Protein AF-A0A1I8J964-F1 (afdb_monomer_lite)

Sequence (177 aa):
MKMPMCGKIFTMRKEVIKAANKSLHRFNASFWDNMGKPAGIRTARKLRNNRREQRWADKDYKKSHLGTRWKANPFGGASHAKGIVVEKIGVEAKQPNSAIRKCVRVQLIKNGKKITAFVPNDGCLNFIEENDEVLVSGFGRAGHAVGDIPGVRFKIVKVANVSLWALFRGKKERPRS

InterPro domains:
  IPR005680 Small ribosomal subunit protein uS12, eukaryota/archaea [TIGR00982] (41-176)
  IPR005680 Small ribosomal subunit protein uS12, eukaryota/archaea [cd03367] (60-174)
  IPR006032 Small ribosomal subunit protein uS12 [PF00164] (69-176)
  IPR006032 Small ribosomal subunit protein uS12 [PS00055] (94-101)
  IPR006032 Small ribosomal subunit protein uS12 [PTHR11652] (12-177)
  IPR012340 Nucleic acid-binding, OB-fold [G3DSA:2.40.50.140] (59-177)
  IPR012340 Nucleic acid-binding, OB-fold [SSF50249] (54-175)

Secondary structure (DSSP, 8-state):
--PPP--SSHHHHHHHHHHHHHHHHHHTHHHHTT-SS--STT-HHHHHHHHHHHHTTSHHHHHHHTTHHHHT-TTTT-SEEEEEEEEEEEEEPPTT---EEEEEEEEETTT--EEEEE--STTGGGG--TT-EEEEEE-SSTTS--TT-SS--EEEEEETTEEHHHHHTTSSPPPP-

Structure (mmCIF, N/CA/C/O backbone):
data_AF-A0A1I8J964-F1
#
_entry.id   AF-A0A1I8J964-F1
#
loop_
_atom_site.group_PDB
_atom_site.id
_atom_site.type_symbol
_atom_site.label_atom_id
_atom_site.label_alt_id
_atom_site.label_comp_id
_atom_site.label_asym_id
_atom_site.label_entity_id
_atom_site.label_seq_id
_atom_site.pdbx_PDB_ins_code
_atom_site.Cartn_x
_atom_site.Cartn_y
_atom_site.Cartn_z
_atom_site.occupancy
_atom_site.B_iso_or_equiv
_atom_site.auth_seq_id
_atom_site.auth_comp_id
_atom_site.auth_asym_id
_atom_site.auth_atom_id
_atom_site.pdbx_PDB_model_num
ATOM 1 N N . MET A 1 1 ? -20.534 45.180 -84.049 1.00 48.50 1 MET A N 1
ATOM 2 C CA . MET A 1 1 ? -19.412 44.216 -84.121 1.00 48.50 1 MET A CA 1
ATOM 3 C C . MET A 1 1 ? -18.463 44.441 -82.949 1.00 48.50 1 MET A C 1
ATOM 5 O O . MET A 1 1 ? -17.791 45.462 -82.919 1.00 48.50 1 MET A O 1
ATOM 9 N N . LYS A 1 2 ? -18.414 43.520 -81.982 1.00 34.91 2 LYS A N 1
ATOM 10 C CA . LYS A 1 2 ? -17.246 43.308 -81.112 1.00 34.91 2 LYS A CA 1
ATOM 11 C C . LYS A 1 2 ? -17.339 41.895 -80.536 1.00 34.91 2 LYS A C 1
ATOM 13 O O . LYS A 1 2 ? -18.321 41.546 -79.893 1.00 34.91 2 LYS A O 1
ATOM 18 N N . MET A 1 3 ? -16.364 41.078 -80.916 1.00 39.72 3 MET A N 1
ATOM 19 C CA . MET A 1 3 ? -16.265 39.643 -80.653 1.00 39.72 3 MET A CA 1
ATOM 20 C C . MET A 1 3 ? -15.920 39.350 -79.179 1.00 39.72 3 MET A C 1
ATOM 22 O O . MET A 1 3 ? -15.246 40.167 -78.549 1.00 39.72 3 MET A O 1
ATOM 26 N N . PRO A 1 4 ? -16.323 38.187 -78.633 1.00 46.50 4 PRO A N 1
ATOM 27 C CA . PRO A 1 4 ? -15.957 37.764 -77.285 1.00 46.50 4 PRO A CA 1
ATOM 28 C C . PRO A 1 4 ? -14.493 37.299 -77.215 1.00 46.50 4 PRO A C 1
ATOM 30 O O . PRO A 1 4 ? -14.049 36.425 -77.960 1.00 46.50 4 PRO A O 1
ATOM 33 N N . MET A 1 5 ? -13.752 37.897 -76.285 1.00 46.84 5 MET A N 1
ATOM 34 C CA . MET A 1 5 ? -12.349 37.614 -75.990 1.00 46.84 5 MET A CA 1
ATOM 35 C C . MET A 1 5 ? -12.175 36.327 -75.165 1.00 46.84 5 MET A C 1
ATOM 37 O O . MET A 1 5 ? -12.782 36.155 -74.114 1.00 46.84 5 MET A O 1
ATOM 41 N N . CYS A 1 6 ? -11.256 35.476 -75.629 1.00 49.44 6 CYS A N 1
ATOM 42 C CA . CYS A 1 6 ? -10.199 34.842 -74.829 1.00 49.44 6 CYS A CA 1
ATOM 43 C C . CYS A 1 6 ? -10.605 34.102 -73.527 1.00 49.44 6 CYS A C 1
ATOM 45 O O . CYS A 1 6 ? -10.200 34.485 -72.434 1.00 49.44 6 CYS A O 1
ATOM 47 N N . GLY A 1 7 ? -11.354 32.996 -73.632 1.00 47.94 7 GLY A N 1
ATOM 48 C CA . GLY A 1 7 ? -11.766 32.181 -72.469 1.00 47.94 7 GLY A CA 1
ATOM 49 C C . GLY A 1 7 ? -11.136 30.784 -72.326 1.00 47.94 7 GLY A C 1
ATOM 50 O O . GLY A 1 7 ? -11.444 30.093 -71.362 1.00 47.94 7 GLY A O 1
ATOM 51 N N . LYS A 1 8 ? -10.294 30.314 -73.262 1.00 48.72 8 LYS A N 1
ATOM 52 C CA . LYS A 1 8 ? -9.930 28.874 -73.342 1.00 48.72 8 LYS A CA 1
ATOM 53 C C . LYS A 1 8 ? -8.455 28.506 -73.129 1.00 48.72 8 LYS A C 1
ATOM 55 O O . LYS A 1 8 ? -8.139 27.323 -73.117 1.00 48.72 8 LYS A O 1
ATOM 60 N N . ILE A 1 9 ? -7.551 29.464 -72.913 1.00 45.53 9 ILE A N 1
ATOM 61 C CA . ILE A 1 9 ? -6.104 29.162 -72.797 1.00 45.53 9 ILE A CA 1
ATOM 62 C C . ILE A 1 9 ? -5.618 29.095 -71.334 1.00 45.53 9 ILE A C 1
ATOM 64 O O . ILE A 1 9 ? -4.604 28.462 -71.043 1.00 45.53 9 ILE A O 1
ATOM 68 N N . PHE A 1 10 ? -6.358 29.661 -70.374 1.00 41.09 10 PHE A N 1
ATOM 69 C CA . PHE A 1 10 ? -5.904 29.742 -68.975 1.00 41.09 10 PHE A CA 1
ATOM 70 C C . PHE A 1 10 ? -6.331 28.570 -68.072 1.00 41.09 10 PHE A C 1
ATOM 72 O O . PHE A 1 10 ? -5.799 28.417 -66.970 1.00 41.09 10 PHE A O 1
ATOM 79 N N . THR A 1 11 ? -7.261 27.724 -68.517 1.00 50.06 11 THR A N 1
ATOM 80 C CA . THR A 1 11 ? -7.782 26.592 -67.729 1.00 50.06 11 THR A CA 1
ATOM 81 C C . THR A 1 11 ? -6.958 25.312 -67.899 1.00 50.06 11 THR A C 1
ATOM 83 O O . THR A 1 11 ? -6.702 24.629 -66.911 1.00 50.06 11 THR A O 1
ATOM 86 N N . MET A 1 12 ? -6.407 25.051 -69.090 1.00 4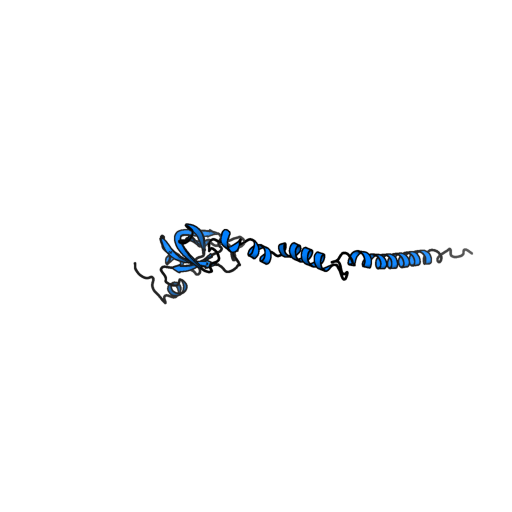7.22 12 MET A N 1
ATOM 87 C CA . MET A 1 12 ? -5.598 23.847 -69.367 1.00 47.22 12 MET A CA 1
ATOM 88 C C . MET A 1 12 ? -4.245 23.820 -68.627 1.00 47.22 12 MET A C 1
ATOM 90 O O . MET A 1 12 ? -3.769 22.758 -68.237 1.00 47.22 12 MET A O 1
ATOM 94 N N . ARG A 1 13 ? -3.615 24.978 -68.361 1.00 46.91 13 ARG A N 1
ATOM 95 C CA . ARG A 1 13 ? -2.329 25.026 -67.628 1.00 46.91 13 ARG A CA 1
ATOM 96 C C . ARG A 1 13 ? -2.471 24.771 -66.127 1.00 46.91 13 ARG A C 1
ATOM 98 O O . ARG A 1 13 ? -1.560 24.214 -65.521 1.00 46.91 13 ARG A O 1
ATOM 105 N N . LYS A 1 14 ? -3.599 25.145 -65.513 1.00 46.66 14 LYS A N 1
ATOM 106 C CA . LYS A 1 14 ? -3.816 24.932 -64.073 1.00 46.66 14 LYS A CA 1
ATOM 107 C C . LYS A 1 14 ? -4.121 23.471 -63.745 1.00 46.66 14 LYS A C 1
ATOM 109 O O . LYS A 1 14 ? -3.681 23.009 -62.697 1.00 46.66 14 LYS A O 1
ATOM 114 N N . GLU A 1 15 ? -4.800 22.735 -64.624 1.00 50.12 15 GLU A N 1
ATOM 115 C CA . GLU A 1 15 ? -5.103 21.312 -64.407 1.00 50.12 15 GLU A CA 1
ATOM 116 C C . GLU A 1 15 ? -3.876 20.407 -64.557 1.00 50.12 15 GLU A C 1
ATOM 118 O O . GLU A 1 15 ? -3.666 19.538 -63.711 1.00 50.12 15 GLU A O 1
ATOM 123 N N . VAL A 1 16 ? -3.002 20.667 -65.536 1.00 54.12 16 VAL A N 1
ATOM 124 C CA . VAL A 1 16 ? -1.745 19.914 -65.716 1.00 54.12 16 VAL A CA 1
ATOM 125 C C . VAL A 1 16 ? -0.794 20.123 -64.530 1.00 54.12 16 VAL A C 1
ATOM 127 O O . VAL A 1 16 ? -0.226 19.160 -64.017 1.00 54.12 16 VAL A O 1
ATOM 130 N N . ILE A 1 17 ? -0.692 21.353 -64.010 1.00 54.81 17 ILE A N 1
ATOM 131 C CA . ILE A 1 17 ? 0.103 21.654 -62.805 1.00 54.81 17 ILE A CA 1
ATOM 132 C C . ILE A 1 17 ? -0.517 20.998 -61.554 1.00 54.81 17 ILE A C 1
ATOM 134 O O . ILE A 1 17 ? 0.207 20.470 -60.709 1.00 54.81 17 ILE A O 1
ATOM 138 N N . LYS A 1 18 ? -1.855 20.954 -61.436 1.00 51.69 18 LYS A N 1
ATOM 139 C CA . LYS A 1 18 ? -2.546 20.263 -60.328 1.00 51.69 18 LYS A CA 1
ATOM 140 C C . LYS A 1 18 ? -2.365 18.740 -60.387 1.00 51.69 18 LYS A C 1
ATOM 142 O O . LYS A 1 18 ? -2.197 18.119 -59.339 1.00 51.69 18 LYS A O 1
ATOM 147 N N . ALA A 1 19 ? -2.369 18.141 -61.579 1.00 54.84 19 ALA A N 1
ATOM 148 C CA . ALA A 1 19 ? -2.149 16.708 -61.782 1.00 54.84 19 ALA A CA 1
ATOM 149 C C . ALA A 1 19 ? -0.687 16.300 -61.515 1.00 54.84 19 ALA A C 1
ATOM 151 O O . ALA A 1 19 ? -0.448 15.311 -60.818 1.00 54.84 19 ALA A O 1
ATOM 152 N N . ALA A 1 20 ? 0.283 17.105 -61.965 1.00 54.09 20 ALA A N 1
ATOM 153 C CA . ALA A 1 20 ? 1.706 16.894 -61.695 1.00 54.09 20 ALA A CA 1
ATOM 154 C C . ALA A 1 20 ? 2.019 16.965 -60.188 1.00 54.09 20 ALA A C 1
ATOM 156 O O . ALA A 1 20 ? 2.646 16.051 -59.645 1.00 54.09 20 ALA A O 1
ATOM 157 N N . ASN A 1 21 ? 1.476 17.969 -59.486 1.00 52.19 21 ASN A N 1
ATOM 158 C CA . ASN A 1 21 ? 1.647 18.129 -58.037 1.00 52.19 21 ASN A CA 1
ATOM 159 C C . ASN A 1 21 ? 0.947 17.027 -57.217 1.00 52.19 21 ASN A C 1
ATOM 161 O O . ASN A 1 21 ? 1.445 16.633 -56.163 1.00 52.19 21 ASN A O 1
ATOM 165 N N . LYS A 1 22 ? -0.166 16.462 -57.709 1.00 51.62 22 LYS A N 1
ATOM 166 C CA . LYS A 1 22 ? -0.849 15.321 -57.068 1.00 51.62 22 LYS A CA 1
ATOM 167 C C . LYS A 1 22 ? -0.079 14.001 -57.237 1.00 51.62 22 LYS A C 1
ATOM 169 O O . LYS A 1 22 ? -0.185 13.135 -56.370 1.00 51.62 22 LYS A O 1
ATOM 174 N N . SER A 1 23 ? 0.716 13.855 -58.303 1.00 48.56 23 SER A N 1
ATOM 175 C CA . SER A 1 23 ? 1.615 12.702 -58.495 1.00 48.56 23 SER A CA 1
ATOM 176 C C . SER A 1 23 ? 2.888 12.802 -57.639 1.00 48.56 23 SER A C 1
ATOM 178 O O . SER A 1 23 ? 3.271 11.824 -56.999 1.00 48.56 23 SER A O 1
ATOM 180 N N . LEU A 1 24 ? 3.465 14.004 -57.510 1.00 48.62 24 LEU A N 1
ATOM 181 C CA . LEU A 1 24 ? 4.636 14.281 -56.667 1.00 48.62 24 LEU A CA 1
ATOM 182 C C . LEU A 1 24 ? 4.345 14.092 -55.170 1.00 48.62 24 LEU A C 1
ATOM 184 O O . LEU A 1 24 ? 5.192 13.585 -54.435 1.00 48.62 24 LEU A O 1
ATOM 188 N N . HIS A 1 25 ? 3.123 14.397 -54.721 1.00 45.50 25 HIS A N 1
ATOM 189 C CA . HIS A 1 25 ? 2.695 14.101 -53.349 1.00 45.50 25 HIS A CA 1
ATOM 190 C C . HIS A 1 25 ? 2.472 12.605 -53.070 1.00 45.50 25 HIS A C 1
ATOM 192 O O . HIS A 1 25 ? 2.572 12.191 -51.917 1.00 45.50 25 HIS A O 1
ATOM 198 N N . ARG A 1 26 ? 2.203 11.782 -54.096 1.00 42.38 26 ARG A N 1
ATOM 199 C CA . ARG A 1 26 ? 2.106 10.315 -53.956 1.00 42.38 26 ARG A CA 1
ATOM 200 C C . ARG A 1 26 ? 3.471 9.626 -54.023 1.00 42.38 26 ARG A C 1
ATOM 202 O O . ARG A 1 26 ? 3.662 8.641 -53.322 1.00 42.38 26 ARG A O 1
ATOM 209 N N . PHE A 1 27 ? 4.422 10.166 -54.788 1.00 44.94 27 PHE A N 1
ATOM 210 C CA . PHE A 1 27 ? 5.798 9.652 -54.854 1.00 44.94 27 PHE A CA 1
ATOM 211 C C . PHE A 1 27 ? 6.624 9.933 -53.587 1.00 44.94 27 PHE A C 1
ATOM 213 O O . PHE A 1 27 ? 7.500 9.145 -53.243 1.00 44.94 27 PHE A O 1
ATOM 220 N N . ASN A 1 28 ? 6.328 11.014 -52.857 1.00 43.72 28 ASN A N 1
ATOM 221 C CA . ASN A 1 28 ? 7.018 11.330 -51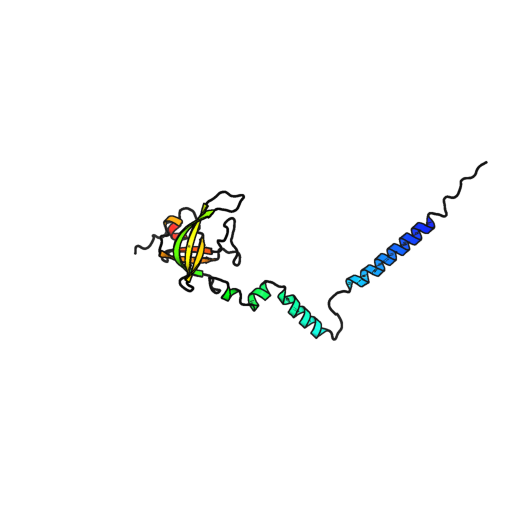.601 1.00 43.72 28 ASN A CA 1
ATOM 222 C C . ASN A 1 28 ? 6.438 10.624 -50.364 1.00 43.72 28 ASN A C 1
ATOM 224 O O . ASN A 1 28 ? 7.118 10.548 -49.347 1.00 43.72 28 ASN A O 1
ATOM 228 N N . ALA A 1 29 ? 5.222 10.074 -50.421 1.00 44.84 29 ALA A N 1
ATOM 229 C CA . ALA A 1 29 ? 4.622 9.393 -49.268 1.00 44.84 29 ALA A CA 1
ATOM 230 C C . ALA A 1 29 ? 5.295 8.039 -48.950 1.00 44.84 29 ALA A C 1
ATOM 232 O O . ALA A 1 29 ? 5.374 7.652 -47.791 1.00 44.84 29 ALA A O 1
ATOM 233 N N . SER A 1 30 ? 5.853 7.348 -49.950 1.00 45.19 30 SER A N 1
ATOM 234 C CA . SER A 1 30 ? 6.495 6.030 -49.792 1.00 45.19 30 SER A CA 1
ATOM 235 C C . SER A 1 30 ? 7.957 6.071 -49.326 1.00 45.19 30 SER A C 1
ATOM 237 O O . SER A 1 30 ? 8.514 5.039 -48.946 1.00 45.19 30 SER A O 1
ATOM 239 N N . PHE A 1 31 ? 8.605 7.240 -49.373 1.00 46.53 31 PHE A N 1
ATOM 240 C CA . PHE A 1 31 ? 10.003 7.396 -48.954 1.00 46.53 31 PHE A CA 1
ATOM 241 C C . PHE A 1 31 ? 10.129 7.580 -47.432 1.00 46.53 31 PHE A C 1
ATOM 243 O O . PHE A 1 31 ? 11.073 7.084 -46.823 1.00 46.53 31 PHE A O 1
ATOM 250 N N . TRP A 1 32 ? 9.127 8.201 -46.801 1.00 41.59 32 TRP A N 1
ATOM 251 C CA . TRP A 1 32 ? 9.087 8.430 -45.351 1.00 41.59 32 TRP A CA 1
ATOM 252 C C . TRP A 1 32 ? 8.393 7.310 -44.559 1.00 41.59 32 TRP A C 1
ATOM 254 O O . TRP A 1 32 ? 8.608 7.204 -43.355 1.00 41.59 32 TRP A O 1
ATOM 264 N N . ASP A 1 33 ? 7.641 6.424 -45.221 1.00 48.94 33 ASP A N 1
ATOM 265 C CA . ASP A 1 33 ? 7.045 5.220 -44.605 1.00 48.94 33 ASP A CA 1
ATOM 266 C C . ASP A 1 33 ? 8.063 4.069 -44.419 1.00 48.94 33 ASP A C 1
ATOM 268 O O . ASP A 1 33 ? 7.804 3.079 -43.737 1.00 48.94 33 ASP A O 1
ATOM 272 N N . ASN A 1 34 ? 9.267 4.211 -44.989 1.00 53.25 34 ASN A N 1
ATOM 273 C CA . ASN A 1 34 ? 10.363 3.235 -44.931 1.00 53.25 34 ASN A CA 1
ATOM 274 C C . ASN A 1 34 ? 11.438 3.553 -43.873 1.00 53.25 34 ASN A C 1
ATOM 276 O O . ASN A 1 34 ? 12.514 2.957 -43.872 1.00 53.25 34 ASN A O 1
ATOM 280 N N . MET A 1 35 ? 11.163 4.445 -42.919 1.00 57.81 35 MET A N 1
ATOM 281 C CA . MET A 1 35 ? 12.082 4.780 -41.816 1.00 57.81 35 MET A CA 1
ATOM 282 C C . MET A 1 35 ? 12.003 3.781 -40.636 1.00 57.81 35 MET A C 1
ATOM 284 O O . MET A 1 35 ? 12.158 4.134 -39.466 1.00 57.81 35 MET A O 1
ATOM 288 N N . GLY A 1 36 ? 11.714 2.514 -40.946 1.00 75.44 36 GLY A N 1
ATOM 289 C CA . GLY A 1 36 ? 11.446 1.441 -39.991 1.00 75.44 36 GLY A CA 1
ATOM 290 C C . GLY A 1 36 ? 12.669 0.605 -39.591 1.00 75.44 36 GLY A C 1
ATOM 291 O O . GLY A 1 36 ? 13.830 0.960 -39.784 1.00 75.44 36 GLY A O 1
ATOM 292 N N . LYS A 1 37 ? 12.401 -0.558 -38.986 1.00 82.00 37 LYS A N 1
ATOM 293 C CA . LYS A 1 37 ? 13.441 -1.523 -38.592 1.00 82.00 37 LYS A CA 1
ATOM 294 C C . LYS A 1 37 ? 14.155 -2.081 -39.838 1.00 82.00 37 LYS A C 1
ATOM 296 O O . LYS A 1 37 ? 13.500 -2.316 -40.847 1.00 82.00 37 LYS A O 1
ATOM 301 N N . PRO A 1 38 ? 15.465 -2.378 -39.767 1.00 86.88 38 PRO A N 1
ATOM 302 C CA . PRO A 1 38 ? 16.203 -2.890 -40.919 1.00 86.88 38 PRO A CA 1
ATOM 303 C C . PRO A 1 38 ? 15.720 -4.296 -41.322 1.00 86.88 38 PRO A C 1
ATOM 305 O O . PRO A 1 38 ? 15.779 -5.220 -40.511 1.00 86.88 38 PRO A O 1
ATOM 308 N N . ALA A 1 39 ? 15.297 -4.466 -42.579 1.00 84.44 39 ALA A N 1
ATOM 309 C CA . ALA A 1 39 ? 14.651 -5.684 -43.095 1.00 84.44 39 ALA A CA 1
ATOM 310 C C . ALA A 1 39 ? 15.577 -6.644 -43.882 1.00 84.44 39 ALA A C 1
ATOM 312 O O . ALA A 1 39 ? 15.113 -7.627 -44.451 1.00 84.44 39 ALA A O 1
ATOM 313 N N . GLY A 1 40 ? 16.886 -6.377 -43.936 1.00 88.50 40 GLY A N 1
ATOM 314 C CA . GLY A 1 40 ? 17.841 -7.224 -44.663 1.00 88.50 40 GLY A CA 1
ATOM 315 C C . GLY A 1 40 ? 18.121 -8.578 -43.991 1.00 88.50 40 GLY A C 1
ATOM 316 O O . GLY A 1 40 ? 18.126 -8.696 -42.770 1.00 88.50 40 GLY A O 1
ATOM 317 N N . ILE A 1 41 ? 18.470 -9.598 -44.778 1.00 88.25 41 ILE A N 1
ATOM 318 C CA . ILE A 1 41 ? 18.715 -10.975 -44.296 1.00 88.25 41 ILE A CA 1
ATOM 319 C C . ILE A 1 41 ? 19.839 -11.095 -43.240 1.00 88.25 41 ILE A C 1
ATOM 321 O O . ILE A 1 41 ? 19.824 -11.995 -42.405 1.00 88.25 41 ILE A O 1
ATOM 325 N N . ARG A 1 42 ? 20.796 -10.152 -43.210 1.00 91.19 42 ARG A N 1
ATOM 326 C CA . ARG A 1 42 ? 21.920 -10.105 -42.246 1.00 91.19 42 ARG A CA 1
ATOM 327 C C . ARG A 1 42 ? 21.738 -9.069 -41.118 1.00 91.19 42 ARG A C 1
ATOM 329 O O . ARG A 1 42 ? 22.718 -8.642 -40.513 1.00 91.19 42 ARG A O 1
ATOM 336 N N . THR A 1 43 ? 20.511 -8.641 -40.799 1.00 90.50 43 THR A N 1
ATOM 337 C CA . THR A 1 43 ? 20.253 -7.560 -39.811 1.00 90.50 43 THR A CA 1
ATOM 338 C C . THR A 1 43 ? 19.888 -8.048 -38.402 1.00 90.50 43 THR A C 1
ATOM 340 O O . THR A 1 43 ? 19.662 -7.233 -37.501 1.00 90.50 43 THR A O 1
ATOM 343 N N . ALA A 1 44 ? 19.898 -9.364 -38.157 1.00 92.25 44 ALA A N 1
ATOM 344 C CA . ALA A 1 44 ? 19.445 -9.982 -36.904 1.00 92.25 44 ALA A CA 1
ATOM 345 C C . ALA A 1 44 ? 20.081 -9.382 -35.631 1.00 92.25 44 ALA A C 1
ATOM 347 O O . ALA A 1 44 ? 19.390 -9.132 -34.640 1.00 92.25 44 ALA A O 1
ATOM 348 N N . ARG A 1 45 ? 21.390 -9.082 -35.656 1.00 93.56 45 ARG A N 1
ATOM 349 C CA . ARG A 1 45 ? 22.101 -8.466 -34.519 1.00 93.56 45 ARG A CA 1
ATOM 350 C C . ARG A 1 45 ? 21.510 -7.104 -34.148 1.00 93.56 45 ARG A C 1
ATOM 352 O O . ARG A 1 45 ? 21.276 -6.846 -32.967 1.00 93.56 45 ARG A O 1
ATOM 359 N N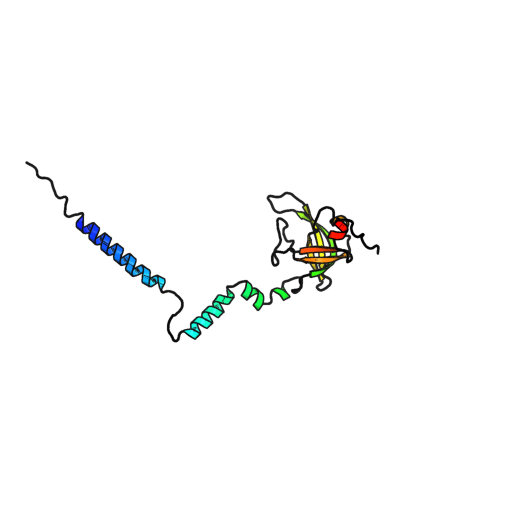 . LYS A 1 46 ? 21.245 -6.255 -35.146 1.00 90.44 46 LYS A N 1
ATOM 360 C CA . LYS A 1 46 ? 20.677 -4.918 -34.932 1.00 90.44 46 LYS A CA 1
ATOM 361 C C . LYS A 1 46 ? 19.251 -5.015 -34.394 1.00 90.44 46 LYS A C 1
ATOM 363 O O . LYS A 1 46 ? 18.930 -4.345 -33.420 1.00 90.44 46 LYS A O 1
ATOM 368 N N . LEU A 1 47 ? 18.429 -5.916 -34.937 1.00 92.56 47 LEU A N 1
ATOM 369 C CA . LEU A 1 47 ? 17.068 -6.153 -34.440 1.00 92.56 47 LEU A CA 1
ATOM 370 C C . LEU A 1 47 ? 17.052 -6.600 -32.969 1.00 92.56 47 LEU A C 1
ATOM 372 O O . LEU A 1 47 ? 16.253 -6.094 -32.178 1.00 92.56 47 LEU A O 1
ATOM 376 N N . ARG A 1 48 ? 17.967 -7.496 -32.575 1.00 94.00 48 ARG A N 1
ATOM 377 C CA . ARG A 1 48 ? 18.104 -7.961 -31.186 1.00 94.00 48 ARG A CA 1
ATOM 378 C C . ARG A 1 48 ? 18.514 -6.839 -30.234 1.00 94.00 48 ARG A C 1
ATOM 380 O O . ARG A 1 48 ? 17.926 -6.717 -29.159 1.00 94.00 48 ARG A O 1
ATOM 387 N N . ASN A 1 49 ? 19.506 -6.037 -30.615 1.00 93.44 49 ASN A N 1
ATOM 388 C CA . ASN A 1 49 ? 19.986 -4.924 -29.794 1.00 93.44 49 ASN A CA 1
ATOM 389 C C . ASN A 1 49 ? 18.904 -3.849 -29.646 1.00 93.44 49 ASN A C 1
ATOM 391 O O . ASN A 1 49 ? 18.551 -3.506 -28.521 1.00 93.44 49 ASN A O 1
ATOM 395 N N . ASN A 1 50 ? 18.262 -3.456 -30.751 1.00 91.94 50 ASN A N 1
ATOM 396 C CA . ASN A 1 50 ? 17.143 -2.517 -30.727 1.00 91.94 50 ASN A CA 1
ATOM 397 C C . ASN A 1 50 ? 16.012 -3.021 -29.817 1.00 91.94 50 ASN A C 1
ATOM 399 O O . ASN A 1 50 ? 15.482 -2.264 -29.012 1.00 91.94 50 ASN A O 1
ATOM 403 N N . ARG A 1 51 ? 15.638 -4.310 -29.889 1.00 92.88 51 ARG A N 1
ATOM 404 C CA . ARG A 1 51 ? 14.601 -4.863 -29.000 1.00 92.88 51 ARG A CA 1
ATOM 405 C C . ARG A 1 51 ? 15.032 -4.825 -27.536 1.00 92.88 51 ARG A C 1
ATOM 407 O O . ARG A 1 51 ? 14.185 -4.552 -26.694 1.00 92.88 51 ARG A O 1
ATOM 414 N N . ARG A 1 52 ? 16.303 -5.104 -27.232 1.00 92.94 52 ARG A N 1
ATOM 415 C CA . ARG A 1 52 ? 16.853 -5.048 -25.869 1.00 92.94 52 ARG A CA 1
ATOM 416 C C . ARG A 1 52 ? 16.787 -3.632 -25.303 1.00 92.94 52 ARG A C 1
ATOM 418 O O . ARG A 1 52 ? 16.330 -3.474 -24.180 1.00 92.94 52 ARG A O 1
ATOM 425 N N . GLU A 1 53 ? 17.186 -2.633 -26.081 1.00 92.38 53 GLU A N 1
ATOM 426 C CA . GLU A 1 53 ? 17.137 -1.217 -25.699 1.00 92.38 53 GLU A CA 1
ATOM 427 C C . GLU A 1 53 ? 15.695 -0.745 -25.498 1.00 92.38 53 GLU A C 1
ATOM 429 O O . GLU A 1 53 ? 15.345 -0.253 -24.430 1.00 92.38 53 GLU A O 1
ATOM 434 N N . GLN A 1 54 ? 14.819 -1.004 -26.472 1.00 93.19 54 GLN A N 1
ATOM 435 C CA . GLN A 1 54 ? 13.410 -0.605 -26.406 1.00 93.19 54 GLN A CA 1
ATOM 436 C C . GLN A 1 54 ? 12.647 -1.297 -25.272 1.00 93.19 54 GLN A C 1
ATOM 438 O O . GLN A 1 54 ? 11.696 -0.741 -24.732 1.00 93.19 54 GLN A O 1
ATOM 443 N N . ARG A 1 55 ? 13.064 -2.501 -24.859 1.00 95.25 55 ARG A N 1
ATOM 444 C CA . ARG A 1 55 ? 12.445 -3.205 -23.730 1.00 95.25 55 ARG A CA 1
ATOM 445 C C . ARG A 1 55 ? 12.613 -2.449 -22.409 1.00 95.25 55 ARG A C 1
ATOM 447 O O . ARG A 1 55 ? 11.765 -2.578 -21.539 1.00 95.25 55 ARG A O 1
ATOM 454 N N . TRP A 1 56 ? 13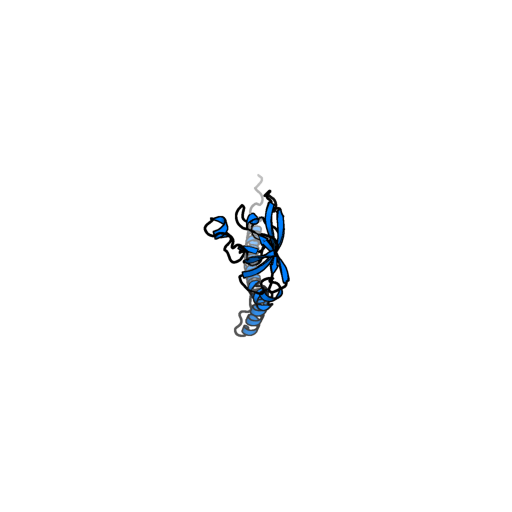.647 -1.624 -22.258 1.00 93.69 56 TRP A N 1
ATOM 455 C CA . TRP A 1 56 ? 13.819 -0.800 -21.058 1.00 93.69 56 TRP A CA 1
ATOM 456 C C . TRP A 1 56 ? 12.823 0.362 -20.953 1.00 93.69 56 TRP A C 1
ATOM 458 O O . TRP A 1 56 ? 12.649 0.899 -19.857 1.00 93.69 56 TRP A O 1
ATOM 468 N N . ALA A 1 57 ? 12.157 0.735 -22.052 1.00 93.00 57 ALA A N 1
ATOM 469 C CA . ALA A 1 57 ? 11.060 1.702 -22.029 1.00 93.00 57 ALA A CA 1
ATOM 470 C C . ALA A 1 57 ? 9.771 1.106 -21.430 1.00 93.00 57 ALA A C 1
ATOM 472 O O . ALA A 1 57 ? 8.929 1.846 -20.919 1.00 93.00 57 ALA A O 1
ATOM 473 N N . ASP A 1 58 ? 9.631 -0.224 -21.443 1.00 93.56 58 ASP A N 1
ATOM 474 C CA . ASP A 1 58 ? 8.542 -0.921 -20.766 1.00 93.56 58 ASP A CA 1
ATOM 475 C C . ASP A 1 58 ? 8.718 -0.818 -19.240 1.00 93.56 58 ASP A C 1
ATOM 477 O O . ASP A 1 58 ? 9.722 -1.252 -18.660 1.00 93.56 58 ASP A O 1
ATOM 481 N N . LYS A 1 59 ? 7.722 -0.218 -18.581 1.00 90.88 59 LYS A N 1
ATOM 482 C CA . LYS A 1 59 ? 7.732 0.056 -17.140 1.00 90.88 59 LYS A CA 1
ATOM 483 C C . LYS A 1 59 ? 7.754 -1.225 -16.315 1.00 90.88 59 LYS A C 1
ATOM 485 O O . LYS A 1 59 ? 8.441 -1.255 -15.291 1.00 90.88 59 LYS A O 1
ATOM 490 N N . ASP A 1 60 ? 7.042 -2.264 -16.742 1.00 89.94 60 ASP A N 1
ATOM 491 C CA . ASP A 1 60 ? 6.956 -3.515 -15.988 1.00 89.94 60 ASP A CA 1
ATOM 492 C C . ASP A 1 60 ? 8.273 -4.278 -16.073 1.00 89.94 60 ASP A C 1
ATOM 494 O O . ASP A 1 60 ? 8.809 -4.708 -15.045 1.00 89.94 60 ASP A O 1
ATOM 498 N N . TYR A 1 61 ? 8.866 -4.325 -17.270 1.00 92.81 61 TYR A N 1
ATOM 499 C CA . TYR A 1 61 ? 10.204 -4.874 -17.468 1.00 92.81 61 TYR A CA 1
ATOM 500 C C . TYR A 1 61 ? 11.248 -4.120 -16.639 1.00 92.81 61 TYR A C 1
ATOM 502 O O . TYR A 1 61 ? 12.019 -4.728 -15.893 1.00 92.81 61 TYR A O 1
ATOM 510 N N . LYS A 1 62 ? 11.250 -2.785 -16.699 1.00 92.12 62 LYS A N 1
ATOM 511 C CA . LYS A 1 62 ? 12.176 -1.956 -15.922 1.00 92.12 62 LYS A CA 1
ATOM 512 C C . LYS A 1 62 ? 12.025 -2.199 -14.415 1.00 92.12 62 LYS A C 1
ATOM 514 O O . LYS A 1 62 ? 13.020 -2.350 -13.709 1.00 92.12 62 LYS A O 1
ATOM 519 N N . LYS A 1 63 ? 10.792 -2.280 -13.907 1.00 88.12 63 LYS A N 1
ATOM 520 C CA . LYS A 1 63 ? 10.500 -2.475 -12.477 1.00 88.12 63 LYS A CA 1
ATOM 521 C C . LYS A 1 63 ? 10.911 -3.858 -11.967 1.00 88.12 63 LYS A C 1
ATOM 523 O O . LYS A 1 63 ? 11.351 -3.956 -10.817 1.00 88.12 63 LYS A O 1
ATOM 528 N N . SER A 1 64 ? 10.785 -4.905 -12.787 1.00 88.38 64 SER A N 1
ATOM 529 C CA . SER A 1 64 ? 11.226 -6.254 -12.417 1.00 88.38 64 SER A CA 1
ATOM 530 C C . SER A 1 64 ? 12.753 -6.385 -12.416 1.00 88.38 64 SER A C 1
ATOM 532 O O . SER A 1 64 ? 13.299 -6.962 -11.479 1.00 88.38 64 SER A O 1
ATOM 534 N N . HIS A 1 65 ? 13.446 -5.783 -13.390 1.00 89.88 65 HIS A N 1
ATOM 535 C CA . HIS A 1 65 ? 14.902 -5.916 -13.550 1.00 89.88 65 HIS A CA 1
ATOM 536 C C . HIS A 1 65 ? 15.709 -5.003 -12.620 1.00 89.88 65 HIS A C 1
ATOM 538 O O . HIS A 1 65 ? 16.808 -5.365 -12.216 1.00 89.88 65 HIS A O 1
ATOM 544 N N . LEU A 1 66 ? 15.172 -3.844 -12.222 1.00 88.06 66 LEU A N 1
ATOM 545 C CA . LEU A 1 66 ? 15.832 -2.961 -11.249 1.00 88.06 66 LEU A CA 1
ATOM 546 C C . LEU A 1 66 ? 15.693 -3.442 -9.793 1.00 88.06 66 LEU A C 1
ATOM 548 O O . LEU A 1 66 ? 16.307 -2.872 -8.889 1.00 88.06 66 LEU A O 1
ATOM 552 N N . GLY A 1 67 ? 14.844 -4.441 -9.525 1.00 86.12 67 GLY A N 1
ATOM 553 C CA . GLY A 1 67 ? 14.593 -4.924 -8.164 1.00 86.12 67 GLY A CA 1
ATOM 554 C C . GLY A 1 67 ? 13.897 -3.897 -7.259 1.00 86.12 67 GLY A C 1
ATOM 555 O O . GLY A 1 67 ? 13.896 -4.042 -6.034 1.00 86.12 67 GLY A O 1
A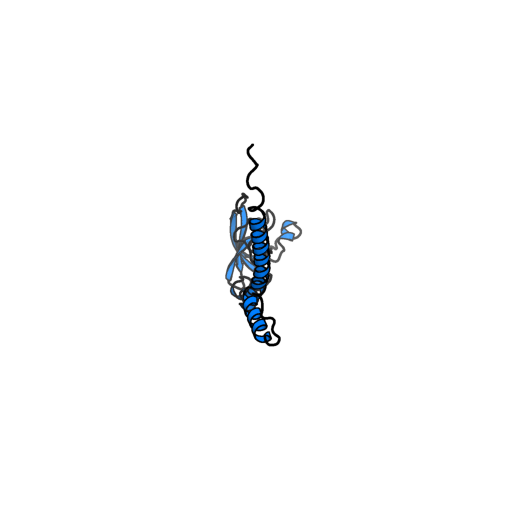TOM 556 N N . THR A 1 68 ? 13.267 -2.862 -7.832 1.00 85.06 68 THR A N 1
ATOM 557 C CA . THR A 1 68 ? 12.571 -1.795 -7.089 1.00 85.06 68 THR A CA 1
ATOM 558 C C . THR A 1 68 ? 11.501 -2.357 -6.150 1.00 85.06 68 THR A C 1
ATOM 560 O O . THR A 1 68 ? 11.254 -1.799 -5.080 1.00 85.06 68 THR A O 1
ATOM 563 N N . ARG A 1 69 ? 10.903 -3.502 -6.513 1.00 81.88 69 ARG A N 1
ATOM 564 C CA . ARG A 1 69 ? 9.934 -4.241 -5.690 1.00 81.88 69 ARG A CA 1
ATOM 565 C C . ARG A 1 69 ? 10.470 -4.597 -4.299 1.00 81.88 69 ARG A C 1
ATOM 567 O O . ARG A 1 69 ? 9.681 -4.599 -3.360 1.00 81.88 69 ARG A O 1
ATOM 574 N N . TRP A 1 70 ? 11.761 -4.883 -4.164 1.00 84.25 70 TRP A N 1
ATOM 575 C CA . TRP A 1 70 ? 12.374 -5.319 -2.906 1.00 84.25 70 TRP A CA 1
ATOM 576 C C . TRP A 1 70 ? 12.899 -4.139 -2.094 1.00 84.25 70 TRP A C 1
ATOM 578 O O . TRP A 1 70 ? 12.670 -4.064 -0.892 1.00 84.25 70 TRP A O 1
ATOM 588 N N . LYS A 1 71 ? 13.535 -3.174 -2.769 1.00 83.62 71 LYS A N 1
ATOM 589 C CA . LYS A 1 71 ? 14.178 -2.022 -2.122 1.00 83.62 71 LYS A CA 1
ATOM 590 C C . LYS A 1 71 ? 13.171 -0.973 -1.638 1.00 83.62 71 LYS A C 1
ATOM 592 O O . LYS A 1 71 ? 13.219 -0.531 -0.492 1.00 83.62 71 LYS A O 1
ATOM 597 N N . ALA A 1 72 ? 12.238 -0.576 -2.506 1.00 85.56 72 ALA A N 1
ATOM 598 C CA . ALA A 1 72 ? 11.355 0.564 -2.250 1.00 85.56 72 ALA A CA 1
ATOM 599 C C . ALA A 1 72 ? 10.035 0.182 -1.560 1.00 85.56 72 ALA A C 1
ATOM 601 O O . ALA A 1 72 ? 9.391 1.025 -0.934 1.00 85.56 72 ALA A O 1
ATOM 602 N N . ASN A 1 73 ? 9.591 -1.074 -1.670 1.00 87.75 73 ASN A N 1
ATOM 603 C CA . ASN A 1 73 ? 8.323 -1.494 -1.078 1.00 87.75 73 ASN A CA 1
ATOM 604 C C . ASN A 1 73 ? 8.471 -1.666 0.447 1.00 87.75 73 ASN A C 1
ATOM 606 O O . ASN A 1 73 ? 9.300 -2.470 0.878 1.00 87.75 73 ASN A O 1
ATOM 610 N N . PRO A 1 74 ? 7.647 -1.010 1.287 1.00 89.94 74 PRO A N 1
ATOM 611 C CA . PRO A 1 74 ? 7.674 -1.238 2.733 1.00 89.94 74 PRO A CA 1
ATOM 612 C C . PRO A 1 74 ? 7.344 -2.688 3.114 1.00 89.94 74 PRO A C 1
ATOM 614 O O . PRO A 1 74 ? 7.777 -3.150 4.166 1.00 89.94 74 PRO A O 1
ATOM 617 N N . PHE A 1 75 ? 6.639 -3.437 2.258 1.00 90.38 75 PHE A N 1
ATOM 618 C CA . PHE A 1 75 ? 6.364 -4.855 2.482 1.00 90.38 75 PHE A CA 1
ATOM 619 C C . PHE A 1 75 ? 7.484 -5.799 2.032 1.00 90.38 75 PHE A C 1
ATOM 621 O O . PHE A 1 75 ? 7.373 -6.997 2.281 1.00 90.38 75 PHE A O 1
ATOM 628 N N . GLY A 1 76 ? 8.552 -5.313 1.395 1.00 86.88 76 GLY A N 1
ATOM 629 C CA . GLY A 1 76 ? 9.637 -6.184 0.928 1.00 86.88 76 GLY A CA 1
ATOM 630 C C . GLY A 1 76 ? 9.149 -7.279 -0.029 1.00 86.88 76 GLY A C 1
ATOM 631 O O . GLY A 1 76 ? 9.608 -8.407 0.040 1.00 86.88 76 GLY A O 1
ATOM 632 N N . GLY A 1 77 ? 8.150 -6.979 -0.867 1.00 86.19 77 GLY A N 1
ATOM 633 C CA . GLY A 1 77 ? 7.604 -7.912 -1.862 1.00 86.19 77 GLY A CA 1
ATOM 634 C C . GLY A 1 77 ? 6.528 -8.890 -1.372 1.00 86.19 77 GLY A C 1
ATOM 635 O O . GLY A 1 77 ? 5.882 -9.504 -2.227 1.00 86.19 77 GLY A O 1
ATOM 636 N N . ALA A 1 78 ? 6.285 -8.972 -0.058 1.00 91.31 78 ALA A N 1
ATOM 637 C CA . ALA A 1 78 ? 5.193 -9.747 0.536 1.00 91.31 78 ALA A CA 1
ATOM 638 C C . ALA A 1 78 ? 3.810 -9.121 0.268 1.00 91.31 78 ALA A C 1
ATOM 640 O O . ALA A 1 78 ? 3.693 -7.910 0.059 1.00 91.31 78 ALA A O 1
ATOM 641 N N . SER A 1 79 ? 2.758 -9.945 0.305 1.00 91.56 79 SER A N 1
ATOM 642 C CA . SER A 1 79 ? 1.366 -9.502 0.122 1.00 91.56 79 SER A CA 1
ATOM 643 C C . SER A 1 79 ? 0.810 -8.771 1.349 1.00 91.56 79 SER A C 1
ATOM 645 O O . SER A 1 79 ? 0.094 -7.780 1.207 1.00 91.56 79 SER A O 1
ATOM 647 N N . HIS A 1 80 ? 1.181 -9.238 2.543 1.00 94.06 80 HIS A N 1
ATOM 648 C CA . HIS A 1 80 ? 0.740 -8.713 3.832 1.00 94.06 80 HIS A CA 1
ATOM 649 C C . HIS A 1 80 ? 1.934 -8.452 4.754 1.00 94.06 80 HIS A C 1
ATOM 651 O O . HIS A 1 80 ? 3.035 -8.978 4.555 1.00 94.06 80 HIS A O 1
ATOM 657 N N . ALA A 1 81 ? 1.720 -7.633 5.779 1.00 95.44 81 ALA A N 1
ATOM 658 C CA . ALA A 1 81 ? 2.696 -7.404 6.833 1.00 95.44 81 ALA A CA 1
ATOM 659 C C . ALA A 1 81 ? 2.004 -7.198 8.180 1.00 95.44 81 ALA A C 1
ATOM 661 O O . ALA A 1 81 ? 0.971 -6.535 8.251 1.00 95.44 81 ALA A O 1
ATOM 662 N N . LYS A 1 82 ? 2.599 -7.747 9.242 1.00 96.12 82 LYS A N 1
ATOM 663 C CA . LYS A 1 82 ? 2.214 -7.434 10.617 1.00 96.12 82 LYS A CA 1
ATOM 664 C C . LYS A 1 82 ? 2.854 -6.108 11.039 1.00 96.12 82 LYS A C 1
ATOM 666 O O . LYS A 1 82 ? 3.994 -5.813 10.655 1.00 96.12 82 LYS A O 1
ATOM 671 N N . GLY A 1 83 ? 2.126 -5.317 11.809 1.00 96.69 83 GLY A N 1
ATOM 672 C CA . GLY A 1 83 ? 2.616 -4.079 12.388 1.00 96.69 83 GLY A CA 1
ATOM 673 C C . GLY A 1 83 ? 1.931 -3.750 13.706 1.00 96.69 83 GLY A C 1
ATOM 674 O O . GLY A 1 83 ? 0.944 -4.385 14.062 1.00 96.69 83 GLY A O 1
ATOM 675 N N . ILE A 1 84 ? 2.479 -2.761 14.397 1.00 96.75 84 ILE A N 1
ATOM 676 C CA . ILE A 1 84 ? 1.980 -2.227 15.662 1.00 96.75 84 ILE A CA 1
ATOM 677 C C . ILE A 1 84 ? 1.374 -0.855 15.387 1.00 96.75 84 ILE A C 1
ATOM 679 O O . ILE A 1 84 ? 1.942 -0.061 14.627 1.00 96.75 84 ILE A O 1
ATOM 683 N N . VAL A 1 85 ? 0.206 -0.588 15.957 1.00 97.06 85 VAL A N 1
ATOM 684 C CA . VAL A 1 85 ? -0.463 0.709 15.847 1.00 97.06 85 VAL A CA 1
ATOM 685 C C . VAL A 1 85 ? 0.258 1.744 16.704 1.00 97.06 85 VAL A C 1
ATOM 687 O O . VAL A 1 85 ? 0.489 1.515 17.882 1.00 97.06 85 VAL A O 1
ATOM 690 N N . VAL A 1 86 ? 0.597 2.884 16.105 1.00 96.06 86 VAL A N 1
ATOM 691 C CA . VAL A 1 86 ? 1.249 4.003 16.800 1.00 96.06 86 VAL A CA 1
ATOM 692 C C . VAL A 1 86 ? 0.222 5.051 17.211 1.00 96.06 86 VAL A C 1
ATOM 694 O O . VAL A 1 86 ? 0.140 5.400 18.375 1.00 96.06 86 VAL A O 1
ATOM 697 N N . GLU A 1 87 ? -0.564 5.549 16.255 1.00 95.62 87 GLU A N 1
ATOM 698 C CA . GLU A 1 87 ? -1.536 6.625 16.487 1.00 95.62 87 GLU A CA 1
ATOM 699 C C . GLU A 1 87 ? -2.711 6.520 15.506 1.00 95.62 87 GLU A C 1
ATOM 701 O O . GLU A 1 87 ? -2.578 6.002 14.385 1.00 95.62 87 GLU A O 1
ATOM 706 N N . LYS A 1 88 ? -3.870 7.045 15.911 1.00 95.62 88 LYS A N 1
ATOM 707 C CA . LYS A 1 88 ? -5.063 7.180 15.065 1.00 95.62 88 LYS A CA 1
ATOM 708 C C . LYS A 1 88 ? -5.015 8.522 14.332 1.00 95.62 88 LYS A C 1
ATOM 710 O O . LYS A 1 88 ? -4.809 9.557 14.950 1.00 95.62 88 LYS A O 1
ATOM 715 N N . ILE A 1 89 ? -5.238 8.518 13.017 1.00 95.94 89 ILE A N 1
ATOM 716 C CA . ILE A 1 89 ? -5.197 9.725 12.175 1.00 95.94 89 ILE A CA 1
ATOM 717 C C . ILE A 1 89 ? -6.511 9.888 11.406 1.00 95.94 89 ILE A C 1
ATOM 719 O O . ILE A 1 89 ? -7.026 8.942 10.810 1.00 95.94 89 ILE A O 1
ATOM 723 N N . GLY A 1 90 ? -7.026 11.116 11.346 1.00 95.06 90 GLY A N 1
ATOM 724 C CA . GLY A 1 90 ? -8.026 11.518 10.355 1.00 95.06 90 GLY A CA 1
ATOM 725 C C . GLY A 1 90 ? -7.346 12.115 9.126 1.00 95.06 90 GLY A C 1
ATOM 726 O O . GLY A 1 90 ? -6.654 13.117 9.248 1.00 95.06 90 GLY A O 1
ATOM 727 N N . VAL A 1 91 ? -7.519 11.504 7.951 1.00 95.12 91 VAL A N 1
ATOM 728 C CA . VAL A 1 91 ? -7.004 12.048 6.683 1.00 95.12 91 VAL A CA 1
ATOM 729 C C . VAL A 1 91 ? -8.149 12.701 5.922 1.00 95.12 91 VAL A C 1
ATOM 731 O O . VAL A 1 91 ? -9.175 12.061 5.693 1.00 95.12 91 VAL A O 1
ATOM 734 N N . GLU A 1 92 ? -7.977 13.951 5.510 1.00 95.12 92 GLU A N 1
ATOM 735 C CA . GLU A 1 92 ? -8.957 14.652 4.679 1.00 95.12 92 GLU A CA 1
ATOM 736 C C . GLU A 1 92 ? -9.032 14.045 3.272 1.00 95.12 92 GLU A C 1
ATOM 738 O O . GLU A 1 92 ? -8.026 13.640 2.677 1.00 95.12 92 GLU A O 1
ATOM 743 N N . ALA A 1 93 ? -10.249 13.949 2.742 1.00 96.19 93 ALA A N 1
ATOM 744 C CA . ALA A 1 93 ? -10.482 13.513 1.376 1.00 96.19 93 ALA A CA 1
ATOM 745 C C . ALA A 1 93 ? -9.977 14.552 0.364 1.00 96.19 93 ALA A C 1
ATOM 747 O O . ALA A 1 93 ? -9.975 15.758 0.605 1.00 96.19 93 ALA A O 1
ATOM 748 N N . LYS A 1 94 ? -9.572 14.079 -0.816 1.00 94.25 94 LYS A N 1
ATOM 749 C CA . LYS A 1 94 ? -9.312 14.954 -1.960 1.00 94.25 94 LYS A CA 1
ATOM 750 C C . 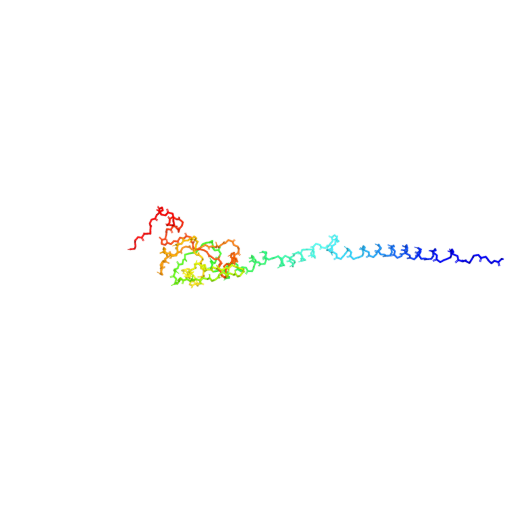LYS A 1 94 ? -10.612 15.604 -2.437 1.00 94.25 94 LYS A C 1
ATOM 752 O O . LYS A 1 94 ? -11.642 14.936 -2.546 1.00 94.25 94 LYS A O 1
ATOM 757 N N . GLN A 1 95 ? -10.506 16.870 -2.833 1.00 93.44 95 GLN A N 1
ATOM 758 C CA . GLN A 1 95 ? -11.546 17.579 -3.584 1.00 93.44 95 GLN A CA 1
ATOM 759 C C . GLN A 1 95 ? -11.964 16.741 -4.809 1.00 93.44 95 GLN A C 1
ATOM 761 O O . GLN A 1 95 ? -11.081 16.151 -5.445 1.00 93.44 95 GLN A O 1
ATOM 766 N N . PRO A 1 96 ? -13.263 16.623 -5.151 1.00 95.69 96 PRO A N 1
ATOM 767 C CA . PRO A 1 96 ? -14.428 17.432 -4.743 1.00 95.69 96 PRO A CA 1
ATOM 768 C C . PRO A 1 96 ? -15.179 16.948 -3.485 1.00 95.69 96 PRO A C 1
ATOM 770 O O . PRO A 1 96 ? -16.228 17.491 -3.149 1.00 95.69 96 PRO A O 1
ATOM 773 N N . ASN A 1 97 ? -14.697 15.902 -2.812 1.00 94.94 97 ASN A N 1
ATOM 774 C CA . ASN A 1 97 ? -15.391 15.320 -1.665 1.00 94.94 97 ASN A CA 1
ATOM 775 C C . ASN A 1 97 ? -15.003 16.030 -0.361 1.00 94.94 97 ASN A C 1
ATOM 777 O O . ASN A 1 97 ? -13.848 16.413 -0.185 1.00 94.94 97 ASN A O 1
ATOM 781 N N . SER A 1 98 ? -15.939 16.110 0.589 1.00 92.25 98 SER A N 1
ATOM 782 C CA . SER A 1 98 ? -15.684 16.582 1.955 1.00 92.25 98 SER A CA 1
ATOM 783 C C . SER A 1 98 ? -15.941 15.450 2.947 1.00 92.25 98 SER A C 1
ATOM 785 O O . SER A 1 98 ? -17.085 15.085 3.209 1.00 92.25 98 SER A O 1
ATOM 787 N N . ALA A 1 99 ? -14.869 14.821 3.434 1.00 94.38 99 ALA A N 1
ATOM 788 C CA . ALA A 1 99 ? -14.940 13.751 4.426 1.00 94.38 99 ALA A CA 1
ATOM 789 C C . ALA A 1 99 ? -13.597 13.563 5.143 1.00 94.38 99 ALA A C 1
ATOM 791 O O . ALA A 1 99 ? -12.532 13.731 4.547 1.00 94.38 99 ALA A O 1
ATOM 792 N N . ILE A 1 100 ? -13.652 13.115 6.401 1.00 94.50 100 ILE A N 1
ATOM 793 C CA . ILE A 1 100 ? -12.474 12.684 7.162 1.00 94.50 100 ILE A CA 1
ATOM 794 C C . ILE A 1 100 ? -12.415 11.158 7.149 1.00 94.50 100 ILE A C 1
ATOM 796 O O . ILE A 1 100 ? -13.251 10.468 7.736 1.00 94.50 100 ILE A O 1
ATOM 800 N N . ARG A 1 101 ? -11.397 10.613 6.492 1.00 95.00 101 ARG A N 1
ATOM 801 C CA . ARG A 1 101 ? -11.175 9.177 6.331 1.00 95.00 101 ARG A CA 1
ATOM 802 C C . ARG A 1 101 ? -10.368 8.653 7.511 1.00 95.00 101 ARG A C 1
ATOM 804 O O . ARG A 1 101 ? -9.249 9.101 7.767 1.00 95.00 101 ARG A O 1
ATOM 811 N N . LYS A 1 102 ? -10.942 7.696 8.240 1.00 95.56 102 LYS A N 1
ATOM 812 C CA . LYS A 1 102 ? -10.325 7.118 9.438 1.00 95.56 102 LYS A CA 1
ATOM 813 C C . LYS A 1 102 ? -9.146 6.225 9.044 1.00 95.56 102 LYS A C 1
ATOM 815 O O . LYS A 1 102 ? -9.301 5.216 8.355 1.00 95.56 102 LYS A O 1
ATOM 820 N N . CYS A 1 103 ? -7.955 6.627 9.463 1.00 96.00 103 CYS A N 1
ATOM 821 C CA . CYS A 1 103 ? -6.698 5.957 9.179 1.00 96.00 103 CYS A CA 1
ATOM 822 C C . CYS A 1 103 ? -5.916 5.733 10.474 1.00 96.00 103 CYS A C 1
ATOM 824 O O . CYS A 1 103 ? -6.219 6.285 11.528 1.00 96.00 103 CYS A O 1
ATOM 826 N N . VAL A 1 104 ? -4.885 4.904 10.388 1.00 97.00 104 VAL A N 1
ATOM 827 C CA . VAL A 1 104 ? -4.020 4.560 11.512 1.00 97.00 104 VAL A CA 1
ATOM 828 C C . VAL A 1 104 ? -2.572 4.553 11.034 1.00 97.00 104 VAL A C 1
ATOM 830 O O . VAL A 1 104 ? -2.272 4.098 9.921 1.00 97.00 104 VAL A O 1
ATOM 833 N N . ARG A 1 105 ? -1.656 5.062 11.860 1.00 96.88 105 ARG A N 1
ATOM 834 C CA . ARG A 1 105 ? -0.220 4.855 11.668 1.00 96.88 105 ARG A CA 1
ATOM 835 C C . ARG A 1 105 ? 0.166 3.498 12.201 1.00 96.88 105 ARG A C 1
ATOM 837 O O . ARG A 1 105 ? -0.086 3.184 13.357 1.00 96.88 105 ARG A O 1
ATOM 844 N N . VAL A 1 106 ? 0.839 2.729 11.363 1.00 97.19 106 VAL A N 1
ATOM 845 C CA . VAL A 1 106 ? 1.313 1.399 11.714 1.00 97.19 106 VAL A CA 1
ATOM 846 C C . VAL A 1 106 ? 2.817 1.343 11.511 1.00 97.19 106 VAL A C 1
ATOM 848 O O . VAL A 1 106 ? 3.318 1.681 10.438 1.00 97.19 106 VAL A O 1
ATOM 851 N N . GLN A 1 107 ? 3.544 0.893 12.522 1.00 96.75 107 GLN A N 1
ATOM 852 C CA . GLN A 1 107 ? 4.953 0.552 12.413 1.00 96.75 107 GLN A CA 1
ATOM 853 C C . GLN A 1 107 ? 5.083 -0.932 12.082 1.00 96.75 107 GLN A C 1
ATOM 855 O O . GLN A 1 107 ? 4.610 -1.795 12.814 1.00 96.75 107 GLN A O 1
ATOM 860 N N . LEU A 1 108 ? 5.701 -1.255 10.948 1.00 96.12 108 LEU A N 1
ATOM 861 C CA . LEU A 1 108 ? 5.902 -2.648 10.554 1.00 96.12 108 LEU A CA 1
ATOM 862 C C . LEU A 1 108 ? 6.943 -3.316 11.451 1.00 96.12 108 LEU A C 1
ATOM 864 O O . LEU A 1 108 ? 8.069 -2.833 11.520 1.00 96.12 108 LEU A O 1
ATOM 868 N N . ILE A 1 109 ? 6.613 -4.475 12.024 1.00 95.31 109 ILE A N 1
ATOM 869 C CA . ILE A 1 109 ? 7.518 -5.204 12.933 1.00 95.31 109 ILE A CA 1
ATOM 870 C C . ILE A 1 109 ? 8.797 -5.630 12.202 1.00 95.31 109 ILE A C 1
ATOM 872 O O . ILE A 1 109 ? 9.897 -5.438 12.697 1.00 95.31 109 ILE A O 1
ATOM 876 N N . LYS A 1 110 ? 8.663 -6.127 10.966 1.00 90.75 110 LYS A N 1
ATOM 877 C CA . LYS A 1 110 ? 9.799 -6.636 10.178 1.00 90.75 110 LYS A CA 1
ATOM 878 C C . LYS A 1 110 ? 10.872 -5.599 9.831 1.00 90.75 110 LYS A C 1
ATOM 880 O O . LYS A 1 110 ? 12.031 -5.950 9.693 1.00 90.75 110 LYS A O 1
ATOM 885 N N . ASN A 1 111 ? 10.464 -4.352 9.600 1.00 90.00 111 ASN A N 1
ATOM 886 C CA . ASN A 1 111 ? 11.303 -3.344 8.943 1.00 90.00 111 ASN A CA 1
ATOM 887 C C . ASN A 1 111 ? 11.430 -2.056 9.768 1.00 90.00 111 ASN A C 1
ATOM 889 O O . ASN A 1 111 ? 12.130 -1.145 9.341 1.00 90.00 111 ASN A O 1
ATOM 893 N N . GLY A 1 112 ? 10.647 -1.895 10.840 1.00 92.88 112 GLY A N 1
ATOM 894 C CA . GLY A 1 112 ? 10.522 -0.647 11.601 1.00 92.88 112 GLY A CA 1
ATOM 895 C C . GLY A 1 112 ? 9.902 0.530 10.831 1.00 92.88 112 GLY A C 1
ATOM 896 O O . GLY A 1 112 ? 9.725 1.606 11.394 1.00 92.88 112 GLY A O 1
ATOM 897 N N . LYS A 1 113 ? 9.554 0.359 9.547 1.00 94.19 113 LYS A N 1
ATOM 898 C CA . LYS A 1 113 ? 8.996 1.423 8.698 1.00 94.19 113 LYS A CA 1
ATOM 899 C C . LYS A 1 113 ? 7.588 1.800 9.157 1.00 94.19 113 LYS A C 1
ATOM 901 O O . LYS A 1 113 ? 6.722 0.930 9.267 1.00 94.19 113 LYS A O 1
ATOM 906 N N . LYS A 1 114 ? 7.351 3.100 9.340 1.00 95.38 114 LYS A N 1
ATOM 907 C CA . LYS A 1 114 ? 6.029 3.668 9.633 1.00 95.38 114 LYS A CA 1
ATOM 908 C C . LYS A 1 114 ? 5.238 3.855 8.336 1.00 95.38 114 LYS A C 1
ATOM 910 O O . LYS A 1 114 ? 5.729 4.448 7.377 1.00 95.38 114 LYS A O 1
ATOM 915 N N . ILE A 1 115 ? 4.014 3.347 8.301 1.00 95.38 115 ILE A N 1
ATOM 916 C CA . ILE A 1 115 ? 3.082 3.446 7.175 1.00 95.38 115 ILE A CA 1
ATOM 917 C C . ILE A 1 115 ? 1.732 3.988 7.645 1.00 95.38 115 ILE A C 1
ATOM 919 O O . ILE A 1 115 ? 1.382 3.880 8.816 1.00 95.38 115 ILE A O 1
ATOM 923 N N . THR A 1 116 ? 0.964 4.571 6.729 1.00 95.69 116 THR A N 1
ATOM 924 C CA . THR A 1 116 ? -0.454 4.893 6.938 1.00 95.69 116 THR A CA 1
ATOM 925 C C . THR A 1 116 ? -1.316 3.775 6.365 1.00 95.69 116 THR A C 1
ATOM 927 O O . THR A 1 116 ? -1.119 3.348 5.222 1.00 95.69 116 THR A O 1
ATOM 930 N N . ALA A 1 117 ? -2.272 3.296 7.154 1.00 96.31 117 ALA A N 1
ATOM 931 C CA . ALA A 1 117 ? -3.239 2.291 6.741 1.00 96.31 117 ALA A CA 1
ATOM 932 C C . ALA A 1 117 ? -4.667 2.806 6.953 1.00 96.31 117 ALA A C 1
ATOM 934 O O . ALA A 1 117 ? -4.975 3.417 7.973 1.00 96.31 117 ALA A O 1
ATOM 935 N N . PHE A 1 118 ? -5.534 2.551 5.979 1.00 96.38 118 PHE A N 1
ATOM 936 C CA . PHE A 1 118 ? -6.956 2.857 6.055 1.00 96.38 118 PHE A CA 1
ATOM 937 C C . PHE A 1 118 ? -7.697 1.807 6.890 1.00 96.38 118 PHE A C 1
ATOM 939 O O . PHE A 1 118 ? -7.429 0.605 6.756 1.00 96.38 118 PHE A O 1
ATOM 946 N N . VAL A 1 119 ? -8.647 2.252 7.713 1.00 95.44 119 VAL A N 1
ATOM 947 C CA . VAL A 1 119 ? -9.570 1.370 8.434 1.00 95.44 119 VAL A CA 1
ATOM 948 C C . VAL A 1 119 ? -10.855 1.251 7.613 1.00 95.44 119 VAL A C 1
ATOM 950 O O . VAL A 1 119 ? -11.547 2.251 7.438 1.00 95.44 119 VAL A O 1
ATOM 953 N N . PRO A 1 120 ? -11.177 0.066 7.066 1.00 93.94 120 PRO A N 1
ATOM 954 C CA . PRO A 1 120 ? -12.395 -0.110 6.288 1.00 93.94 120 PRO A CA 1
ATOM 955 C C . PRO A 1 120 ? -13.640 -0.196 7.180 1.00 93.94 120 PRO A C 1
ATOM 957 O O . PRO A 1 120 ? -13.571 -0.741 8.279 1.00 93.94 120 PRO A O 1
ATOM 960 N N . ASN A 1 121 ? -14.775 0.229 6.616 1.00 92.81 121 ASN A N 1
ATOM 961 C CA . ASN A 1 121 ? -16.111 0.272 7.226 1.00 92.81 121 ASN A CA 1
ATOM 962 C C . ASN A 1 121 ? -16.254 1.267 8.389 1.00 92.81 121 ASN A C 1
ATOM 964 O O . ASN A 1 121 ? -15.283 1.668 9.034 1.00 92.81 121 ASN A O 1
ATOM 968 N N . ASP A 1 122 ? -17.497 1.650 8.660 1.00 89.75 122 ASP A N 1
ATOM 969 C CA . ASP A 1 122 ? -17.823 2.610 9.710 1.00 89.75 122 ASP A CA 1
ATOM 970 C C . ASP A 1 122 ? -17.661 2.004 11.108 1.00 89.75 122 ASP A C 1
ATOM 972 O O . ASP A 1 122 ? -17.752 0.791 11.305 1.00 89.75 122 ASP A O 1
ATOM 976 N N . GLY A 1 123 ? -17.339 2.850 12.091 1.00 88.44 123 GLY A N 1
ATOM 977 C CA . GLY A 1 123 ? -17.172 2.453 13.497 1.00 88.44 123 GLY A CA 1
ATOM 978 C C . GLY A 1 123 ? -15.960 1.558 13.797 1.00 88.44 123 GLY A C 1
ATOM 979 O O . GLY A 1 123 ? -15.598 1.387 14.957 1.00 88.44 123 GLY A O 1
ATOM 980 N N . CYS A 1 124 ? -15.263 1.043 12.780 1.00 92.94 124 CYS A N 1
ATOM 981 C CA . CYS A 1 124 ? -14.163 0.094 12.962 1.00 92.94 124 CYS A CA 1
ATOM 982 C C . CYS A 1 124 ? -12.922 0.683 13.653 1.00 92.94 124 CYS A C 1
ATOM 984 O O . CYS A 1 124 ? -12.070 -0.067 14.125 1.00 92.94 124 CYS A O 1
ATOM 986 N N . LEU A 1 125 ? -12.823 2.012 13.746 1.00 92.44 125 LEU A N 1
ATOM 987 C CA . LEU A 1 125 ? -11.764 2.690 14.497 1.00 92.44 125 LEU A CA 1
ATOM 988 C C . LEU A 1 125 ? -11.867 2.447 16.014 1.00 92.44 125 LEU A C 1
ATOM 990 O O . LEU A 1 125 ? -10.860 2.543 16.715 1.00 92.44 125 LEU A O 1
ATOM 994 N N . ASN A 1 126 ? -13.061 2.120 16.515 1.00 91.88 126 ASN A N 1
ATOM 995 C CA . ASN A 1 126 ? -13.293 1.863 17.936 1.00 91.88 126 ASN A CA 1
ATOM 996 C C . ASN A 1 126 ? -12.689 0.524 18.376 1.00 91.88 126 ASN A C 1
ATOM 998 O O . ASN A 1 126 ? -12.311 0.378 19.528 1.00 91.88 126 ASN A O 1
ATOM 1002 N N . PHE A 1 127 ? -12.548 -0.435 17.456 1.00 90.75 127 PHE A N 1
ATOM 1003 C CA . PHE A 1 127 ? -11.964 -1.746 17.750 1.00 90.75 127 PHE A CA 1
ATOM 1004 C C . PHE A 1 127 ? -10.438 -1.756 17.781 1.00 90.75 127 PHE A C 1
ATOM 1006 O O . PHE A 1 127 ? -9.862 -2.789 18.110 1.00 90.75 127 PHE A O 1
ATOM 1013 N N . ILE A 1 128 ? -9.792 -0.667 17.366 1.00 93.25 128 ILE A N 1
ATOM 1014 C CA . ILE A 1 128 ? -8.336 -0.559 17.282 1.00 93.25 128 ILE A CA 1
ATOM 1015 C C . ILE A 1 128 ? -7.876 0.342 18.415 1.00 93.25 128 ILE A C 1
ATOM 1017 O O . ILE A 1 128 ? -8.365 1.461 18.540 1.00 93.25 128 ILE A O 1
ATOM 1021 N N . GLU A 1 129 ? -6.909 -0.110 19.192 1.00 93.12 129 GLU A N 1
ATOM 1022 C CA . GLU A 1 129 ? -6.254 0.662 20.241 1.00 93.12 129 GLU A CA 1
ATOM 1023 C C . GLU A 1 129 ? -4.800 0.948 19.857 1.00 93.12 129 GLU A C 1
ATOM 1025 O O . GLU A 1 129 ? -4.272 0.441 18.861 1.00 93.12 129 GLU A O 1
ATOM 1030 N N . GLU A 1 130 ? -4.165 1.841 20.608 1.00 93.31 130 GLU A N 1
ATOM 1031 C CA . GLU A 1 130 ? -2.735 2.094 20.458 1.00 93.31 130 GLU A CA 1
ATOM 1032 C C . GLU A 1 130 ? -1.943 0.869 20.919 1.00 93.31 130 GLU A C 1
ATOM 1034 O O . GLU A 1 130 ? -2.356 0.156 21.828 1.00 93.31 130 GLU A O 1
ATOM 1039 N N . ASN A 1 131 ? -0.811 0.604 20.269 1.00 93.50 131 ASN A N 1
ATOM 1040 C CA . ASN A 1 131 ? 0.038 -0.570 20.491 1.00 93.50 131 ASN A CA 1
ATOM 1041 C C . ASN A 1 131 ? -0.583 -1.931 20.124 1.00 93.50 131 ASN A C 1
ATOM 1043 O O . ASN A 1 131 ? 0.073 -2.959 20.287 1.00 93.50 131 ASN A O 1
ATOM 1047 N N . ASP A 1 132 ? -1.785 -1.962 19.542 1.00 94.06 132 ASP A N 1
ATOM 1048 C CA . ASP A 1 132 ? -2.370 -3.202 19.031 1.00 94.06 132 ASP A CA 1
ATOM 1049 C C . ASP A 1 132 ? -1.559 -3.790 17.869 1.00 94.06 132 ASP A C 1
ATOM 1051 O O . ASP A 1 132 ? -1.094 -3.087 16.961 1.00 94.06 132 ASP A O 1
ATOM 1055 N N . GLU A 1 133 ? -1.495 -5.122 17.827 1.00 94.69 133 GLU A N 1
ATOM 1056 C CA . GLU A 1 133 ? -1.020 -5.837 16.650 1.00 94.69 133 GLU A CA 1
ATOM 1057 C C . GLU A 1 133 ? -2.077 -5.842 15.542 1.00 94.69 133 GLU A C 1
ATOM 1059 O O . GLU A 1 133 ? -3.205 -6.319 15.707 1.00 94.69 133 GLU A O 1
ATOM 1064 N N . VAL A 1 134 ? -1.677 -5.401 14.353 1.00 96.31 134 VAL A N 1
ATOM 1065 C CA . VAL A 1 134 ? -2.532 -5.362 13.168 1.00 96.31 134 VAL A CA 1
ATOM 1066 C C . VAL A 1 134 ? -1.899 -6.074 11.980 1.00 96.31 134 VAL A C 1
ATOM 1068 O O . VAL A 1 134 ? -0.686 -6.042 11.755 1.00 96.31 134 VAL A O 1
ATOM 1071 N N . LEU A 1 135 ? -2.749 -6.702 11.167 1.00 96.25 135 LEU A N 1
ATOM 1072 C CA . LEU A 1 135 ? -2.364 -7.229 9.862 1.00 96.25 135 LEU A CA 1
ATOM 1073 C C . LEU A 1 135 ? -2.752 -6.230 8.777 1.00 96.25 135 LEU A C 1
ATOM 1075 O O . LEU A 1 135 ? -3.934 -5.932 8.577 1.00 96.25 135 LEU A O 1
ATOM 1079 N N . VAL A 1 136 ? -1.750 -5.770 8.036 1.00 95.81 136 VAL A N 1
ATOM 1080 C CA . VAL A 1 136 ? -1.893 -4.784 6.970 1.00 95.81 136 VAL A CA 1
ATOM 1081 C C . VAL A 1 136 ? -1.778 -5.459 5.604 1.00 95.81 136 VAL A C 1
ATOM 1083 O O . VAL A 1 136 ? -0.935 -6.332 5.386 1.00 95.81 136 VAL A O 1
ATOM 1086 N N . SER A 1 137 ? -2.623 -5.029 4.669 1.00 95.19 137 SER A N 1
ATOM 1087 C CA . SER A 1 137 ? -2.641 -5.463 3.272 1.00 95.19 137 SER A CA 1
ATOM 1088 C C . SER A 1 137 ? -2.528 -4.276 2.317 1.00 95.19 137 SER A C 1
ATOM 1090 O O . SER A 1 137 ? -2.804 -3.130 2.683 1.00 95.19 137 SER A O 1
ATOM 1092 N N . GLY A 1 138 ? -2.140 -4.542 1.070 1.00 93.25 138 GLY A N 1
ATOM 1093 C CA . GLY A 1 138 ? -2.206 -3.555 -0.005 1.00 93.25 138 GLY A CA 1
ATOM 1094 C C . GLY A 1 138 ? -3.652 -3.161 -0.316 1.00 93.25 138 GLY A C 1
ATOM 1095 O O . GLY A 1 138 ? -4.564 -3.984 -0.257 1.00 93.25 138 GLY A O 1
ATOM 1096 N N . PHE A 1 139 ? -3.876 -1.897 -0.676 1.00 88.81 139 PHE A N 1
ATOM 1097 C CA . PHE A 1 139 ? -5.224 -1.386 -0.943 1.00 88.81 139 PHE A CA 1
ATOM 1098 C C . PHE A 1 139 ? -5.726 -1.677 -2.374 1.00 88.81 139 PHE A C 1
ATOM 1100 O O . PHE A 1 139 ? -6.890 -1.453 -2.679 1.00 88.81 139 PHE A O 1
ATOM 1107 N N . GLY A 1 140 ? -4.870 -2.251 -3.234 1.00 83.81 140 GLY A N 1
ATOM 1108 C CA . GLY A 1 140 ? -5.254 -2.873 -4.512 1.00 83.81 140 GLY A CA 1
ATOM 1109 C C . GLY A 1 140 ? -4.590 -2.278 -5.758 1.00 83.81 140 GLY A C 1
ATOM 1110 O O . GLY A 1 140 ? -4.284 -3.009 -6.693 1.00 83.81 140 GLY A O 1
ATOM 1111 N N . ARG A 1 141 ? -4.267 -0.978 -5.785 1.00 82.06 141 ARG A N 1
ATOM 1112 C CA . ARG A 1 141 ? -3.704 -0.322 -6.984 1.00 82.06 141 ARG A CA 1
ATOM 1113 C C . ARG A 1 141 ? -2.182 -0.454 -7.115 1.00 82.06 141 ARG A C 1
ATOM 1115 O O . ARG A 1 141 ? -1.502 0.555 -7.084 1.00 82.06 141 ARG A O 1
ATOM 1122 N N . ALA A 1 142 ? -1.617 -1.660 -7.222 1.00 82.38 142 ALA A N 1
ATOM 1123 C CA . ALA A 1 142 ? -0.193 -1.916 -7.554 1.00 82.38 142 ALA A CA 1
ATOM 1124 C C . ALA A 1 142 ? 0.876 -1.020 -6.858 1.00 82.38 142 ALA A C 1
ATOM 1126 O O . ALA A 1 142 ? 1.965 -0.784 -7.395 1.00 82.38 142 ALA A O 1
ATOM 1127 N N . GLY A 1 143 ? 0.589 -0.537 -5.642 1.00 81.94 143 GLY A N 1
ATOM 1128 C CA . GLY A 1 143 ? 1.442 0.393 -4.901 1.00 81.94 143 GLY A CA 1
ATOM 1129 C C . GLY A 1 143 ? 1.067 1.877 -5.007 1.00 81.94 143 GLY A C 1
ATOM 1130 O O . GLY A 1 143 ? 1.868 2.701 -4.582 1.00 81.94 143 GLY A O 1
ATOM 1131 N N . HIS A 1 144 ? -0.111 2.229 -5.499 1.00 88.94 144 HIS A N 1
ATOM 1132 C CA . HIS A 1 144 ? -0.683 3.572 -5.502 1.00 88.94 144 HIS A CA 1
ATOM 1133 C C . HIS A 1 144 ? -1.783 3.700 -4.447 1.00 88.94 144 HIS A C 1
ATOM 1135 O O . HIS A 1 144 ? -2.347 2.702 -3.990 1.00 88.94 144 HIS A O 1
ATOM 1141 N N . ALA A 1 145 ? -2.071 4.942 -4.066 1.00 91.69 145 ALA A N 1
ATOM 1142 C CA . ALA A 1 145 ? -3.234 5.246 -3.248 1.00 91.69 145 ALA A CA 1
ATOM 1143 C C . ALA A 1 145 ? -4.528 4.979 -4.033 1.00 91.69 145 ALA A C 1
ATOM 1145 O O . ALA A 1 145 ? -4.543 5.033 -5.270 1.00 91.69 145 ALA A O 1
ATOM 1146 N N . VAL A 1 146 ? -5.604 4.661 -3.320 1.00 90.06 146 VAL A N 1
ATOM 1147 C CA . VAL A 1 146 ? -6.901 4.326 -3.922 1.00 90.06 146 VAL A CA 1
ATOM 1148 C C . VAL A 1 146 ? -7.933 5.367 -3.521 1.00 90.06 146 VAL A C 1
ATOM 1150 O O . VAL A 1 146 ? -7.953 5.816 -2.378 1.00 90.06 146 VAL A O 1
ATOM 1153 N N . GLY A 1 147 ? -8.799 5.706 -4.477 1.00 90.88 147 GLY A N 1
ATOM 1154 C CA . GLY A 1 147 ? -9.917 6.614 -4.263 1.00 90.88 147 GLY A CA 1
ATOM 1155 C C . GLY A 1 147 ? -9.481 8.051 -3.987 1.00 90.88 147 GLY A C 1
ATOM 1156 O O . GLY A 1 147 ? -8.501 8.552 -4.546 1.00 90.88 147 GLY A O 1
ATOM 1157 N N . ASP A 1 148 ? -10.246 8.691 -3.114 1.00 93.19 148 ASP A N 1
ATOM 1158 C CA . ASP A 1 148 ? -10.100 10.070 -2.658 1.00 93.19 148 ASP A CA 1
ATOM 1159 C C . ASP A 1 148 ? -9.082 10.229 -1.521 1.00 93.19 148 ASP A C 1
ATOM 1161 O O . ASP A 1 148 ? -8.805 11.351 -1.116 1.00 93.19 148 ASP A O 1
ATOM 1165 N N . ILE A 1 149 ? -8.482 9.143 -1.024 1.00 92.81 149 ILE A N 1
ATOM 1166 C CA . ILE A 1 149 ? -7.568 9.190 0.121 1.00 92.81 149 ILE A CA 1
ATOM 1167 C C . ILE A 1 149 ? -6.141 9.523 -0.356 1.00 92.81 149 ILE A C 1
ATOM 1169 O O . ILE A 1 149 ? -5.525 8.731 -1.083 1.00 92.81 149 ILE A O 1
ATOM 1173 N N . PRO A 1 150 ? -5.562 10.676 0.022 1.00 92.94 150 PRO A N 1
ATOM 1174 C CA . PRO A 1 150 ? -4.193 11.013 -0.343 1.00 92.94 150 PRO A CA 1
ATOM 1175 C C . PRO A 1 150 ? -3.181 10.175 0.451 1.00 92.94 150 PRO A C 1
ATOM 1177 O O . PRO A 1 150 ? -3.322 9.955 1.647 1.00 92.94 150 PRO A O 1
ATOM 1180 N N . GLY A 1 151 ? -2.133 9.691 -0.220 1.00 90.81 151 GLY A N 1
ATOM 1181 C CA . GLY A 1 151 ? -0.977 9.055 0.430 1.00 90.81 151 GLY A CA 1
ATOM 1182 C C . GLY A 1 151 ? -1.208 7.674 1.065 1.00 90.81 151 GLY A C 1
ATOM 1183 O O . GLY A 1 151 ? -0.233 6.991 1.378 1.00 90.81 151 GLY A O 1
ATOM 1184 N N . VAL A 1 152 ? -2.453 7.211 1.209 1.00 94.25 152 VAL A N 1
ATOM 1185 C CA . VAL A 1 152 ? -2.770 5.924 1.847 1.00 94.25 152 VAL A CA 1
ATOM 1186 C C . VAL A 1 152 ? -2.819 4.800 0.816 1.00 94.25 152 VAL A C 1
ATOM 1188 O O . VAL A 1 152 ? -3.669 4.759 -0.071 1.00 94.25 152 VAL A O 1
ATOM 1191 N N . ARG A 1 153 ? -1.872 3.865 0.933 1.00 94.12 153 ARG A N 1
ATOM 1192 C CA . ARG A 1 153 ? -1.656 2.748 -0.012 1.00 94.12 153 ARG A CA 1
ATOM 1193 C C . ARG A 1 153 ? -2.091 1.394 0.548 1.00 94.12 153 ARG A C 1
ATOM 1195 O O . ARG A 1 153 ? -2.091 0.395 -0.176 1.00 94.12 153 ARG A O 1
ATOM 1202 N N . PHE A 1 154 ? -2.408 1.355 1.838 1.00 95.31 154 PHE A N 1
ATOM 1203 C CA . PHE A 1 154 ? -2.610 0.138 2.613 1.00 95.31 154 PHE A CA 1
ATOM 1204 C C . PHE A 1 154 ? -3.931 0.185 3.376 1.00 95.31 154 PHE A C 1
ATOM 1206 O O . PHE A 1 154 ? -4.438 1.264 3.673 1.00 95.31 154 PHE A O 1
ATOM 1213 N N . LYS A 1 155 ? -4.455 -0.989 3.728 1.00 95.12 155 LYS A N 1
ATOM 1214 C CA . LYS A 1 155 ? -5.624 -1.154 4.599 1.00 95.12 155 LYS A CA 1
ATOM 1215 C C . LYS A 1 155 ? -5.354 -2.145 5.719 1.00 95.12 155 LYS A C 1
ATOM 1217 O O . LYS A 1 155 ? -4.538 -3.057 5.562 1.00 95.12 155 LYS A O 1
ATOM 1222 N N . ILE A 1 156 ? -6.090 -2.000 6.811 1.00 95.75 156 ILE A N 1
ATOM 1223 C CA . ILE A 1 156 ? -6.117 -2.967 7.908 1.00 95.75 156 ILE A CA 1
ATOM 1224 C C . ILE A 1 156 ? -7.082 -4.107 7.563 1.00 95.75 156 ILE A C 1
ATOM 1226 O O . ILE A 1 156 ? -8.157 -3.886 7.007 1.00 95.75 156 ILE A O 1
ATOM 1230 N N . VAL A 1 157 ? -6.674 -5.342 7.865 1.00 95.44 157 VAL A N 1
ATOM 1231 C CA . VAL A 1 157 ? -7.471 -6.561 7.638 1.00 95.44 157 VAL A CA 1
ATOM 1232 C C . VAL A 1 157 ? -7.799 -7.269 8.951 1.00 95.44 157 VAL A C 1
ATOM 1234 O O . VAL A 1 157 ? -8.918 -7.754 9.130 1.00 95.44 157 VAL A O 1
ATOM 1237 N N . LYS A 1 158 ? -6.828 -7.344 9.868 1.00 95.12 158 LYS A N 1
ATOM 1238 C CA . LYS A 1 158 ? -6.977 -7.987 11.179 1.00 95.12 158 LYS A CA 1
ATOM 1239 C C . LYS A 1 158 ? -6.427 -7.091 12.283 1.00 95.12 158 LYS A C 1
ATOM 1241 O O . LYS A 1 158 ? -5.492 -6.334 12.029 1.00 95.12 158 LYS A O 1
ATOM 1246 N N . VAL A 1 159 ? -6.979 -7.247 13.477 1.00 93.88 159 VAL A N 1
ATOM 1247 C CA . VAL A 1 159 ? -6.586 -6.591 14.730 1.00 93.88 159 VAL A CA 1
ATOM 1248 C C . VAL A 1 159 ? -6.561 -7.677 15.804 1.00 93.88 159 VAL A C 1
ATOM 1250 O O . VAL A 1 159 ? -7.476 -8.500 15.830 1.00 93.88 159 VAL A O 1
ATOM 1253 N N . ALA A 1 160 ? -5.511 -7.744 16.624 1.00 90.94 160 ALA A N 1
ATOM 1254 C CA . ALA A 1 160 ? -5.354 -8.748 17.686 1.00 90.94 160 ALA A CA 1
ATOM 1255 C C . ALA A 1 160 ? -5.628 -10.195 17.205 1.00 90.94 160 ALA A C 1
ATOM 1257 O O . ALA A 1 160 ? -6.369 -10.958 17.816 1.00 90.94 160 ALA A O 1
ATOM 1258 N N . ASN A 1 161 ? -5.089 -10.560 16.033 1.00 90.50 161 ASN A N 1
ATOM 1259 C CA . ASN A 1 161 ? -5.311 -11.842 15.337 1.00 90.50 161 ASN A CA 1
ATOM 1260 C C . ASN A 1 161 ? -6.762 -12.158 14.907 1.00 90.50 161 ASN A C 1
ATOM 1262 O O . ASN A 1 161 ? -6.993 -13.158 14.218 1.00 90.50 161 ASN A O 1
ATOM 1266 N N . VAL A 1 162 ? -7.727 -11.282 15.183 1.00 93.12 162 VAL A N 1
ATOM 1267 C CA . VAL A 1 162 ? -9.116 -11.394 14.725 1.00 93.12 162 VAL A CA 1
ATOM 1268 C C . VAL A 1 162 ? -9.330 -10.551 13.470 1.00 93.12 162 VAL A C 1
ATOM 1270 O O . VAL A 1 162 ? -8.783 -9.466 13.300 1.00 93.12 162 VAL A O 1
ATOM 1273 N N . SER A 1 163 ? -10.119 -11.056 12.521 1.00 94.38 163 SER A N 1
ATOM 1274 C CA . SER A 1 163 ? -10.472 -10.283 11.328 1.00 94.38 163 SER A CA 1
ATOM 1275 C C . SER A 1 163 ? -11.385 -9.113 11.676 1.00 94.38 163 SER A C 1
ATOM 1277 O O . SER A 1 163 ? -12.435 -9.323 12.284 1.00 94.38 163 SER A O 1
ATOM 1279 N N . LEU A 1 164 ? -11.061 -7.923 11.170 1.00 93.56 164 LEU A N 1
ATOM 1280 C CA . LEU A 1 164 ? -11.852 -6.710 11.388 1.00 93.56 164 LEU A CA 1
ATOM 1281 C C . LEU A 1 164 ? -13.295 -6.868 10.876 1.00 93.56 164 LEU A C 1
ATOM 1283 O O . LEU A 1 164 ? -14.240 -6.421 11.507 1.00 93.56 164 LEU A O 1
ATOM 1287 N N . TRP A 1 165 ? -13.480 -7.610 9.781 1.00 93.12 165 TRP A N 1
ATOM 1288 C CA . TRP A 1 165 ? -14.801 -7.940 9.233 1.00 93.12 165 TRP A CA 1
ATOM 1289 C C . TRP A 1 165 ? -15.660 -8.836 10.144 1.00 93.12 165 TRP A C 1
ATOM 1291 O O . TRP A 1 165 ? -16.888 -8.808 10.067 1.00 93.12 165 TRP A O 1
ATOM 1301 N N . ALA A 1 166 ? -15.036 -9.667 10.986 1.00 93.62 166 ALA A N 1
ATOM 1302 C CA . ALA A 1 166 ? -15.768 -10.476 11.961 1.00 93.62 166 ALA A CA 1
ATOM 1303 C C . ALA A 1 166 ? -16.171 -9.647 13.182 1.00 93.62 166 ALA A C 1
ATOM 1305 O O . ALA A 1 166 ? -17.296 -9.816 13.641 1.00 93.62 166 ALA A O 1
ATOM 1306 N N . LEU A 1 167 ? -15.296 -8.737 13.634 1.00 92.25 167 LEU A N 1
ATOM 1307 C CA . LEU A 1 167 ? -15.595 -7.774 14.700 1.00 92.25 167 LEU A CA 1
ATOM 1308 C C . LEU A 1 167 ? -16.734 -6.836 14.279 1.00 92.25 167 LEU A C 1
ATOM 1310 O O . LEU A 1 167 ? -17.711 -6.693 14.999 1.00 92.25 167 LEU A O 1
ATOM 1314 N N . PHE A 1 168 ? -16.664 -6.290 13.060 1.00 92.44 168 PHE A N 1
ATOM 1315 C CA . PHE A 1 168 ? -17.694 -5.402 12.513 1.00 92.44 168 PHE A CA 1
ATOM 1316 C C . PHE A 1 168 ? -19.085 -6.050 12.463 1.00 92.44 168 PHE A C 1
ATOM 1318 O O . PHE A 1 168 ? -20.081 -5.403 12.754 1.00 92.44 168 PHE A O 1
ATOM 1325 N N . ARG A 1 169 ? -19.161 -7.342 12.115 1.00 93.88 169 ARG A N 1
ATOM 1326 C CA . ARG A 1 169 ? -20.430 -8.088 12.082 1.00 93.88 169 ARG A CA 1
ATOM 1327 C C . ARG A 1 169 ? -20.825 -8.699 13.432 1.00 93.88 169 ARG A C 1
ATOM 1329 O O . ARG A 1 169 ? -21.783 -9.461 13.462 1.00 93.88 169 ARG A O 1
ATOM 1336 N N . GLY A 1 170 ? -20.054 -8.474 14.499 1.00 91.50 170 GLY A N 1
ATOM 1337 C CA . GLY A 1 170 ? -20.291 -9.079 15.814 1.00 91.50 170 GLY A CA 1
ATOM 1338 C C . GLY A 1 170 ? -20.184 -10.609 15.842 1.00 91.50 170 GLY A C 1
ATOM 1339 O O . GLY A 1 170 ? -20.668 -11.245 16.766 1.00 91.50 170 GLY A O 1
ATOM 1340 N N . LYS A 1 171 ? -19.563 -11.237 14.831 1.00 92.81 171 LYS A N 1
ATOM 1341 C CA . LYS A 1 171 ? -19.421 -12.707 14.764 1.00 92.81 171 LYS A CA 1
ATOM 1342 C C . LYS A 1 171 ? -18.336 -13.245 15.690 1.00 92.81 171 LYS A C 1
ATOM 1344 O O . LYS A 1 171 ? -18.283 -14.442 15.952 1.00 92.81 171 LYS A O 1
ATOM 1349 N N . LYS A 1 172 ? -17.401 -12.382 16.069 1.00 92.31 172 LYS A N 1
ATOM 1350 C CA . LYS A 1 172 ? -16.327 -12.657 17.016 1.00 92.31 172 LYS A CA 1
ATOM 1351 C C . LYS A 1 172 ? -16.165 -11.434 17.891 1.00 92.31 172 LYS A C 1
ATOM 1353 O O . LYS A 1 172 ? -16.296 -10.316 17.396 1.00 92.31 172 LYS A O 1
ATOM 1358 N N . GLU A 1 173 ? -15.828 -11.666 19.144 1.00 88.75 173 GLU A N 1
ATOM 1359 C CA . GLU A 1 173 ? -15.442 -10.610 20.067 1.00 88.75 173 GLU A CA 1
ATOM 1360 C C . GLU A 1 173 ? -13.932 -10.381 20.011 1.00 88.75 173 GLU A C 1
ATOM 1362 O O . GLU A 1 173 ? -13.161 -11.228 19.538 1.00 88.75 173 GLU A O 1
ATOM 1367 N N . ARG A 1 174 ? -13.512 -9.202 20.469 1.00 85.19 174 ARG A N 1
ATOM 1368 C CA . ARG A 1 174 ? -12.096 -8.899 20.661 1.00 85.19 174 ARG A CA 1
ATOM 1369 C C . ARG A 1 174 ? -11.572 -9.814 21.779 1.00 85.19 174 ARG A C 1
ATOM 1371 O O . ARG A 1 174 ? -12.202 -9.873 22.835 1.00 85.19 174 ARG A O 1
ATOM 1378 N N . PRO A 1 175 ? -10.459 -10.537 21.566 1.00 86.12 175 PRO A N 1
ATOM 1379 C CA . PRO A 1 175 ? -9.855 -11.315 22.634 1.00 86.12 175 PRO A CA 1
ATOM 1380 C C . PRO A 1 175 ? -9.451 -10.352 23.751 1.00 86.12 175 PRO A C 1
ATOM 1382 O O . PRO A 1 175 ? -8.853 -9.311 23.478 1.00 86.12 175 PRO A O 1
ATOM 1385 N N . ARG A 1 176 ? -9.825 -10.681 24.988 1.00 78.56 176 ARG A N 1
ATOM 1386 C CA . ARG A 1 176 ? -9.342 -9.951 26.160 1.00 78.56 176 ARG A CA 1
ATOM 1387 C C . ARG A 1 176 ? -7.884 -10.340 26.380 1.00 78.56 176 ARG A C 1
ATOM 1389 O O . ARG A 1 176 ? -7.570 -11.531 26.332 1.00 78.56 176 ARG A O 1
ATOM 1396 N N . SER A 1 177 ? -7.036 -9.331 26.540 1.00 63.06 177 SER A N 1
ATOM 1397 C CA . SER A 1 177 ? -5.662 -9.487 27.019 1.00 63.06 177 SER A CA 1
ATOM 1398 C C . SER A 1 177 ? -5.657 -9.781 28.512 1.00 63.06 177 SER A C 1
ATOM 1400 O O . SER A 1 177 ? -6.556 -9.247 29.204 1.00 63.06 177 SER A O 1
#

Radius of gyration: 33.58 Å; chains: 1; bounding box: 42×57×111 Å

pLDDT: mean 83.07, std 18.11, range [34.91, 97.19]

Foldseek 3Di:
DDDDDDDPPPPVVVVVVVVVVVVVVVVVVVVVVPPDQDDDPPCVVVVVVVCVVVLCVDPVSVCVVVVCCQVVDPVNVDFKFKWFWADWDFFAFAPPDGDTFTWTWTQTPVRRDIAIAGEDDPPLSVVDDGRWIWMKGFPPDPQDDDDRGPRHGIYTQDTQNHGSVCCVVVVDDRDDD

Organism: NCBI:txid282301